Protein AF-A0A8W8J134-F1 (afdb_monomer_lite)

Structure (mmCIF, N/CA/C/O backbone):
data_AF-A0A8W8J134-F1
#
_entry.id   AF-A0A8W8J134-F1
#
loop_
_atom_site.group_PDB
_atom_site.id
_atom_site.type_symbol
_atom_site.label_atom_id
_atom_site.label_alt_id
_atom_site.label_comp_id
_atom_site.label_asym_id
_atom_site.label_entity_id
_atom_site.label_seq_id
_atom_site.pdbx_PDB_ins_code
_atom_site.Cartn_x
_atom_site.Cartn_y
_atom_site.Cartn_z
_atom_site.occupancy
_atom_site.B_iso_or_equiv
_atom_site.auth_seq_id
_atom_site.auth_comp_id
_atom_site.auth_asym_id
_atom_site.auth_atom_id
_atom_site.pdbx_PDB_model_num
ATOM 1 N N . PHE A 1 1 ? 8.357 9.195 4.755 1.00 96.06 1 PHE A N 1
ATOM 2 C CA . PHE A 1 1 ? 7.490 10.154 5.471 1.00 96.06 1 PHE A CA 1
ATOM 3 C C . PHE A 1 1 ? 6.059 9.652 5.667 1.00 96.06 1 PHE A C 1
ATOM 5 O O . PHE A 1 1 ? 5.536 9.798 6.757 1.00 96.06 1 PHE A O 1
ATOM 12 N N . ALA A 1 2 ? 5.434 8.985 4.684 1.00 96.50 2 ALA A N 1
ATOM 13 C CA . ALA A 1 2 ? 4.056 8.483 4.819 1.00 96.50 2 ALA A CA 1
ATOM 14 C C . ALA A 1 2 ? 3.780 7.625 6.077 1.00 96.50 2 ALA A C 1
ATOM 16 O O . ALA A 1 2 ? 2.660 7.617 6.567 1.00 96.50 2 ALA A O 1
ATOM 17 N N . ALA A 1 3 ? 4.783 6.921 6.614 1.00 97.81 3 ALA A N 1
ATOM 18 C CA . ALA A 1 3 ? 4.646 6.174 7.867 1.00 97.81 3 ALA A CA 1
ATOM 19 C C . ALA A 1 3 ? 4.382 7.078 9.087 1.00 97.81 3 ALA A C 1
ATOM 21 O O . ALA A 1 3 ? 3.559 6.736 9.925 1.00 97.81 3 ALA A O 1
ATOM 22 N N . GLU A 1 4 ? 5.043 8.235 9.166 1.00 98.56 4 GLU A N 1
ATOM 23 C CA . GLU A 1 4 ? 4.852 9.212 10.243 1.00 98.56 4 GLU A CA 1
ATOM 24 C C . GLU A 1 4 ? 3.462 9.840 10.161 1.00 98.56 4 GLU A C 1
ATOM 26 O O . GLU A 1 4 ? 2.741 9.867 11.149 1.00 98.56 4 GLU A O 1
ATOM 31 N N . ILE A 1 5 ? 3.040 10.236 8.955 1.00 98.44 5 ILE A N 1
ATOM 32 C CA . ILE A 1 5 ? 1.683 10.743 8.719 1.00 98.44 5 ILE A CA 1
ATOM 33 C C . ILE A 1 5 ? 0.642 9.700 9.139 1.00 98.44 5 ILE A C 1
ATOM 35 O O . ILE A 1 5 ? -0.290 10.029 9.864 1.00 98.44 5 ILE A O 1
ATOM 39 N N . ALA A 1 6 ? 0.807 8.444 8.714 1.00 98.44 6 ALA A N 1
ATOM 40 C CA . ALA A 1 6 ? -0.120 7.375 9.070 1.00 98.44 6 ALA A CA 1
ATOM 41 C C . ALA A 1 6 ? -0.179 7.148 10.588 1.00 98.44 6 ALA A C 1
ATOM 43 O O . ALA A 1 6 ? -1.269 6.999 11.128 1.00 98.44 6 ALA A O 1
ATOM 44 N N . ALA A 1 7 ? 0.961 7.173 11.285 1.00 98.50 7 ALA A N 1
ATOM 45 C CA . ALA A 1 7 ? 0.999 7.025 12.738 1.00 98.50 7 ALA A CA 1
ATOM 46 C C . ALA A 1 7 ? 0.284 8.180 13.460 1.00 98.50 7 ALA A C 1
ATOM 48 O O . ALA A 1 7 ? -0.510 7.929 14.364 1.00 98.50 7 ALA A O 1
ATOM 49 N N . THR A 1 8 ? 0.510 9.423 13.027 1.00 98.69 8 THR A N 1
ATOM 50 C CA . THR A 1 8 ? -0.137 10.609 13.607 1.00 98.69 8 THR A CA 1
ATOM 51 C C . THR A 1 8 ? -1.641 10.633 13.330 1.00 98.69 8 THR A C 1
ATOM 53 O O . THR A 1 8 ? -2.432 10.905 14.223 1.00 98.69 8 THR A O 1
ATOM 56 N N . VAL A 1 9 ? -2.082 10.305 12.112 1.00 98.50 9 VAL A N 1
ATOM 57 C CA . VAL A 1 9 ? -3.525 10.230 11.813 1.00 98.50 9 VAL A CA 1
ATOM 58 C C . VAL A 1 9 ? -4.177 9.089 12.594 1.00 98.50 9 VAL A C 1
ATOM 60 O O . VAL A 1 9 ? -5.272 9.260 13.121 1.00 98.50 9 VAL A O 1
ATOM 63 N N . GLN A 1 10 ? -3.501 7.946 12.734 1.00 98.50 10 GLN A N 1
ATOM 64 C CA . GLN A 1 10 ? -4.002 6.843 13.550 1.00 98.50 10 GLN A CA 1
ATOM 65 C C . GLN A 1 10 ? -4.172 7.250 15.021 1.00 98.50 10 GLN A C 1
ATOM 67 O O . GLN A 1 10 ? -5.142 6.818 15.640 1.00 98.50 10 GLN A O 1
ATOM 72 N N . SER A 1 11 ? -3.262 8.056 15.587 1.00 98.38 11 SER A N 1
ATOM 73 C CA . SER A 1 11 ? -3.371 8.510 16.980 1.00 98.38 11 SER A CA 1
ATOM 74 C C . SER A 1 11 ? -4.484 9.537 17.171 1.00 98.38 11 SER A C 1
ATOM 76 O O . SER A 1 11 ? -5.294 9.388 18.083 1.00 98.38 11 SER A O 1
ATOM 78 N N . GLU A 1 12 ? -4.555 10.545 16.301 1.00 98.56 12 GLU A N 1
ATOM 79 C CA . GLU A 1 12 ? -5.483 11.671 16.461 1.00 98.56 12 GLU A CA 1
ATOM 80 C C . GLU A 1 12 ? -6.907 11.356 15.987 1.00 98.56 12 GLU A C 1
ATOM 82 O O . GLU A 1 12 ? -7.871 11.951 16.465 1.00 98.56 12 GLU A O 1
ATOM 87 N N . CYS A 1 13 ? -7.061 10.428 15.041 1.00 98.31 13 CYS A N 1
ATOM 88 C CA . CYS A 1 13 ? -8.337 10.157 14.378 1.00 98.31 13 CYS A CA 1
ATOM 89 C C . CYS A 1 13 ? -8.831 8.720 14.582 1.00 98.31 13 CYS A C 1
ATOM 91 O O . CYS A 1 13 ? -9.711 8.285 13.845 1.00 98.31 13 CYS A O 1
ATOM 93 N N . PHE A 1 14 ? -8.313 7.983 15.574 1.00 98.31 14 PHE A N 1
ATOM 94 C CA . PHE A 1 14 ? -8.602 6.553 15.776 1.00 98.31 14 PHE A CA 1
ATOM 95 C C . PHE A 1 14 ? -10.096 6.194 15.702 1.00 98.31 14 PHE A C 1
ATOM 97 O O . PHE A 1 14 ? -10.469 5.199 15.090 1.00 98.31 14 PHE A O 1
ATOM 104 N N . LEU A 1 15 ? -10.958 7.017 16.308 1.00 98.38 15 LEU A N 1
ATOM 105 C CA . LEU A 1 15 ? -12.405 6.776 16.382 1.00 98.38 15 LEU A CA 1
ATOM 106 C C . LEU A 1 15 ? -13.171 7.176 15.111 1.00 98.38 15 LEU A C 1
ATOM 108 O O . LEU A 1 15 ? -14.358 6.884 15.003 1.00 98.38 15 LEU A O 1
ATOM 112 N N . ASN A 1 16 ? -12.521 7.867 14.177 1.00 98.50 16 ASN A N 1
ATOM 113 C CA . ASN A 1 16 ? -13.127 8.389 12.952 1.00 98.50 16 ASN A CA 1
ATOM 114 C C . ASN A 1 16 ? -12.742 7.585 11.703 1.00 98.50 16 ASN A C 1
ATOM 116 O O . ASN A 1 16 ? -13.256 7.867 10.625 1.00 98.50 16 ASN A O 1
ATOM 120 N N . LEU A 1 17 ? -11.815 6.633 11.819 1.00 97.88 17 LEU A N 1
ATOM 121 C CA . LEU A 1 17 ? -11.329 5.859 10.682 1.00 97.88 17 LEU A CA 1
ATOM 122 C C . LEU A 1 17 ? -12.327 4.754 10.315 1.00 97.88 17 LEU A C 1
ATOM 124 O O . LEU A 1 17 ? -12.498 3.792 11.058 1.00 97.88 17 LEU A O 1
ATOM 128 N N . GLU A 1 18 ? -12.953 4.888 9.146 1.00 98.19 18 GLU A N 1
ATOM 129 C CA . GLU A 1 18 ? -13.857 3.874 8.575 1.00 98.19 18 GLU A CA 1
ATOM 130 C C . GLU A 1 18 ? -13.097 2.737 7.869 1.00 98.19 18 GLU A C 1
ATOM 132 O O . GLU A 1 18 ? -13.615 1.638 7.710 1.00 98.19 18 GLU A O 1
ATOM 137 N N . SER A 1 19 ? -11.843 2.983 7.483 1.00 98.12 19 SER A N 1
ATOM 138 C CA . SER A 1 19 ? -10.961 2.033 6.802 1.00 98.12 19 SER A CA 1
ATOM 139 C C . SER A 1 19 ? -9.515 2.209 7.294 1.00 98.12 19 SER A C 1
ATOM 141 O O . SER A 1 19 ? -9.171 3.275 7.817 1.00 98.12 19 SER A O 1
ATOM 143 N N . PRO A 1 20 ? -8.619 1.221 7.110 1.00 98.00 20 PRO A N 1
ATOM 144 C CA . PRO A 1 20 ? -7.210 1.371 7.449 1.00 98.00 20 PRO A CA 1
ATOM 145 C C . PRO A 1 20 ? -6.550 2.463 6.602 1.00 98.00 20 PRO A C 1
ATOM 147 O O . PRO A 1 20 ? -6.976 2.765 5.489 1.00 98.00 20 PRO A O 1
ATOM 150 N N . ILE A 1 21 ? -5.464 3.037 7.114 1.00 98.12 21 ILE A N 1
ATOM 151 C CA . ILE A 1 21 ? -4.667 4.018 6.375 1.00 98.12 21 ILE A CA 1
ATOM 152 C C . ILE A 1 21 ? -3.740 3.269 5.400 1.00 98.12 21 ILE A C 1
ATOM 154 O O . ILE A 1 21 ? -2.715 2.719 5.808 1.00 98.12 21 ILE A O 1
ATOM 158 N N . GLU A 1 22 ? -4.080 3.256 4.109 1.00 98.00 22 GLU A N 1
ATOM 159 C CA . GLU A 1 22 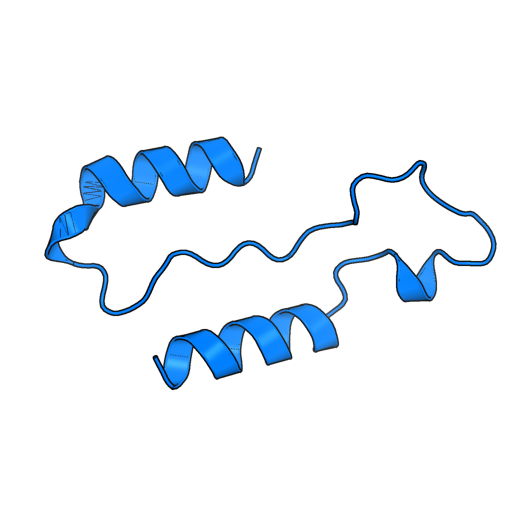? -3.247 2.661 3.049 1.00 98.00 22 GLU A CA 1
ATOM 160 C C . GLU A 1 22 ? -2.122 3.615 2.616 1.00 98.00 22 GLU A C 1
ATOM 162 O O . GLU A 1 22 ? -2.311 4.830 2.505 1.00 98.00 22 GLU A O 1
ATOM 167 N N . ARG A 1 23 ? -0.938 3.068 2.311 1.00 98.19 23 ARG A N 1
ATOM 168 C CA . ARG A 1 23 ? 0.206 3.832 1.787 1.00 98.19 23 ARG A CA 1
ATOM 169 C C . ARG A 1 23 ? 0.628 3.292 0.426 1.00 98.19 23 ARG A C 1
ATOM 171 O O . ARG A 1 23 ? 1.198 2.210 0.340 1.00 98.19 23 ARG A O 1
ATOM 178 N N . VAL A 1 24 ? 0.429 4.085 -0.624 1.00 98.00 24 VAL A N 1
ATOM 179 C CA . VAL A 1 24 ? 0.937 3.788 -1.971 1.00 98.00 24 VAL A CA 1
ATOM 180 C C . VAL A 1 24 ? 2.237 4.564 -2.175 1.00 98.00 24 VAL A C 1
ATOM 182 O O . VAL A 1 24 ? 2.249 5.793 -2.168 1.00 98.00 24 VAL A O 1
ATOM 185 N N . CYS A 1 25 ? 3.358 3.854 -2.272 1.00 98.19 25 CYS A N 1
ATOM 186 C CA . CYS A 1 25 ? 4.707 4.423 -2.348 1.00 98.19 25 CYS A CA 1
ATOM 187 C C . CYS A 1 25 ? 5.545 3.684 -3.404 1.00 98.19 25 CYS A C 1
ATOM 189 O O . CYS A 1 25 ? 5.128 2.647 -3.920 1.00 98.19 25 CYS A O 1
ATOM 191 N N . GLY A 1 26 ? 6.730 4.218 -3.721 1.00 97.88 26 GLY A N 1
ATOM 192 C CA . GLY A 1 26 ? 7.754 3.447 -4.433 1.00 97.88 26 GLY A CA 1
ATOM 193 C C . GLY A 1 26 ? 8.210 2.245 -3.602 1.00 97.88 26 GLY A C 1
ATOM 194 O O . GLY A 1 26 ? 8.051 2.237 -2.380 1.00 97.88 26 GLY A O 1
ATOM 195 N N . TYR A 1 27 ? 8.751 1.228 -4.266 1.00 97.94 27 TYR A N 1
ATOM 196 C CA . TYR A 1 27 ? 9.240 0.029 -3.587 1.00 97.94 27 TYR A CA 1
ATOM 197 C C . TYR A 1 27 ? 10.527 0.306 -2.805 1.00 97.94 27 TYR A C 1
ATOM 199 O O . TYR A 1 27 ? 11.283 1.210 -3.148 1.00 97.94 27 TYR A O 1
ATOM 207 N N . ASP A 1 28 ? 10.819 -0.520 -1.801 1.00 98.12 28 ASP A N 1
ATOM 208 C CA . ASP A 1 28 ? 12.071 -0.457 -1.037 1.00 98.12 28 ASP A CA 1
ATOM 209 C C . ASP A 1 28 ? 13.245 -1.059 -1.835 1.00 98.12 28 ASP A C 1
ATOM 211 O O . ASP A 1 28 ? 13.895 -2.026 -1.436 1.00 98.12 28 ASP A O 1
ATOM 215 N N . THR A 1 29 ? 13.500 -0.495 -3.014 1.00 97.38 29 THR A N 1
ATOM 216 C CA . THR A 1 29 ? 14.596 -0.854 -3.917 1.00 97.38 29 THR A CA 1
ATOM 217 C C . THR A 1 29 ? 15.286 0.418 -4.409 1.00 97.38 29 THR A C 1
ATOM 219 O O . THR A 1 29 ? 14.653 1.473 -4.458 1.00 97.38 29 THR A O 1
ATOM 222 N N . PRO A 1 30 ? 16.560 0.361 -4.839 1.00 98.44 30 PRO A N 1
ATOM 223 C CA . PRO A 1 30 ? 17.167 1.477 -5.560 1.00 98.44 30 PRO A CA 1
ATOM 224 C C . PRO A 1 30 ? 16.300 1.901 -6.752 1.00 98.44 30 PRO A C 1
ATOM 226 O O . PRO A 1 30 ? 15.655 1.054 -7.375 1.00 98.44 30 PRO A O 1
ATOM 229 N N . PHE A 1 31 ? 16.297 3.195 -7.081 1.00 97.56 31 PHE A N 1
ATOM 230 C CA . PHE A 1 31 ? 15.496 3.712 -8.190 1.00 97.56 31 PHE A CA 1
ATOM 231 C C . PHE A 1 31 ? 16.006 3.146 -9.527 1.00 97.56 31 PHE A C 1
ATOM 233 O O . PHE A 1 31 ? 17.162 3.393 -9.890 1.00 97.56 31 PH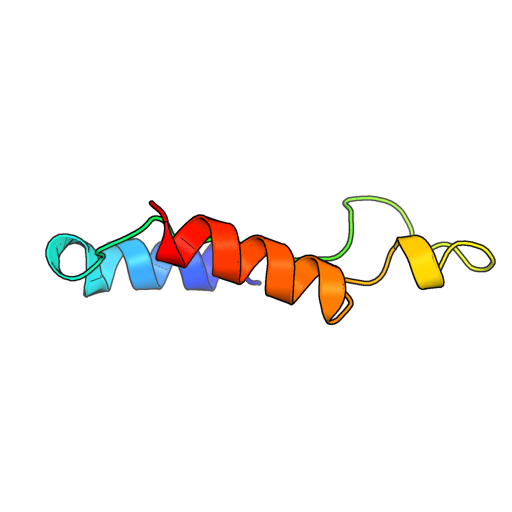E A O 1
ATOM 240 N N . PRO A 1 32 ? 15.190 2.378 -10.268 1.00 97.50 32 PRO A N 1
ATOM 241 C CA . PRO A 1 32 ? 15.649 1.731 -11.485 1.00 97.50 32 PRO A CA 1
ATOM 242 C C . PRO A 1 32 ? 15.486 2.646 -12.702 1.00 97.50 32 PRO A C 1
ATOM 244 O O . PRO A 1 32 ? 14.445 3.262 -12.884 1.00 97.50 32 PRO A O 1
ATOM 247 N N . HIS A 1 33 ? 16.479 2.662 -13.595 1.00 97.25 33 HIS A N 1
ATOM 248 C CA . HIS A 1 33 ? 16.425 3.492 -14.804 1.00 97.25 33 HIS A CA 1
ATOM 249 C C . HIS A 1 33 ? 15.419 2.964 -15.842 1.00 97.25 33 HIS A C 1
ATOM 251 O O . HIS A 1 33 ? 14.520 3.675 -16.268 1.00 97.25 33 HIS A O 1
ATOM 257 N N . VAL A 1 34 ? 15.557 1.710 -16.290 1.00 97.81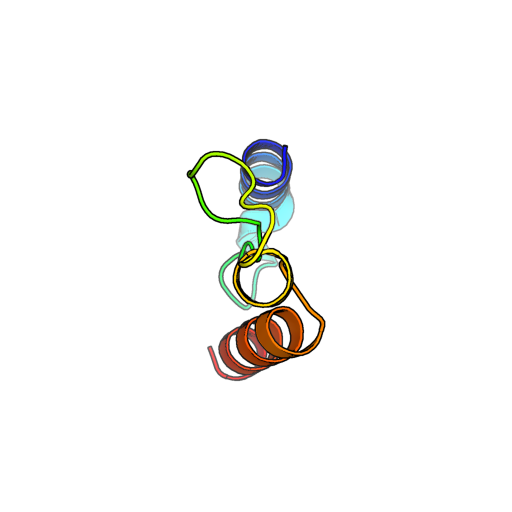 34 VAL A N 1
ATOM 258 C CA . VAL A 1 34 ? 14.671 1.141 -17.333 1.00 97.81 34 VAL A CA 1
ATOM 259 C C . VAL A 1 34 ? 13.309 0.737 -16.759 1.00 97.81 34 VAL A C 1
ATOM 261 O O . VAL A 1 34 ? 12.314 0.709 -17.478 1.00 97.81 34 VAL A O 1
ATOM 264 N N . PHE A 1 35 ? 13.248 0.452 -15.455 1.00 98.12 35 PHE A N 1
ATOM 265 C CA . PHE A 1 35 ? 12.026 0.007 -14.784 1.00 98.12 35 PHE A CA 1
ATOM 266 C C . PHE A 1 35 ? 11.284 1.122 -14.042 1.00 98.12 35 PHE A C 1
ATOM 268 O O . PHE A 1 35 ? 10.368 0.823 -13.276 1.00 98.12 35 PHE A O 1
ATOM 275 N N . GLU A 1 36 ? 11.634 2.389 -14.277 1.00 98.19 36 GLU A N 1
ATOM 276 C CA . GLU A 1 36 ? 10.931 3.541 -13.704 1.00 98.19 36 GLU A CA 1
ATOM 277 C C . GLU A 1 36 ? 9.397 3.442 -13.854 1.00 98.19 36 GLU A C 1
ATOM 279 O O . GLU A 1 36 ? 8.718 3.579 -12.831 1.00 98.19 36 GLU A O 1
ATOM 284 N N . PRO A 1 37 ? 8.825 3.078 -15.029 1.00 97.75 37 PRO A N 1
ATOM 285 C CA . PRO A 1 37 ? 7.370 2.972 -15.189 1.00 97.75 37 PRO A CA 1
ATOM 286 C C . PRO A 1 37 ? 6.707 1.948 -14.258 1.00 97.75 37 PRO A C 1
ATOM 288 O O . PRO A 1 37 ? 5.535 2.080 -13.922 1.00 97.75 37 PRO A O 1
ATOM 291 N N . PHE A 1 38 ? 7.449 0.926 -13.827 1.00 97.56 38 PHE A N 1
ATOM 292 C CA . PHE A 1 38 ? 6.949 -0.108 -12.919 1.00 97.56 38 PHE A CA 1
ATOM 293 C C . PHE A 1 38 ? 7.211 0.224 -11.452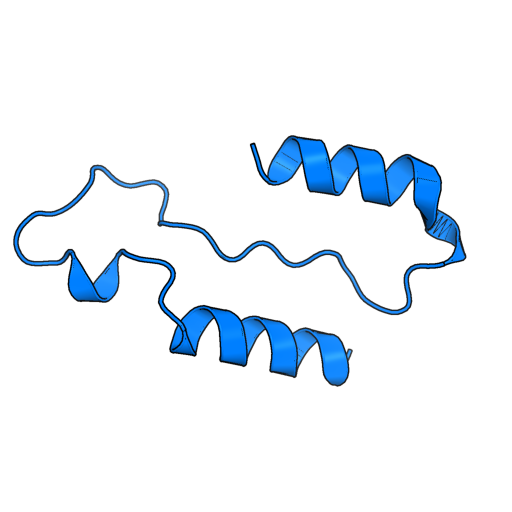 1.00 97.56 38 PHE A C 1
ATOM 295 O O . PHE A 1 38 ? 6.540 -0.319 -10.574 1.00 97.56 38 PHE A O 1
ATOM 302 N N . TYR A 1 39 ? 8.180 1.094 -11.169 1.00 98.19 39 TYR A N 1
ATOM 303 C CA . TYR A 1 39 ? 8.585 1.459 -9.817 1.00 98.19 39 TYR A CA 1
ATOM 304 C C . TYR A 1 39 ? 7.693 2.553 -9.229 1.00 98.19 39 TYR A C 1
ATOM 306 O O . TYR A 1 39 ? 7.233 2.422 -8.092 1.00 98.19 39 TYR A O 1
ATOM 314 N N . ILE A 1 40 ? 7.402 3.599 -10.006 1.00 97.94 40 ILE A N 1
ATOM 315 C CA . ILE A 1 40 ? 6.691 4.776 -9.499 1.00 97.94 40 ILE A CA 1
ATOM 316 C C . ILE A 1 40 ? 5.285 4.424 -8.976 1.00 97.94 40 ILE A C 1
ATOM 318 O O . ILE A 1 40 ? 4.630 3.524 -9.516 1.00 97.94 40 ILE A O 1
ATOM 322 N N . PRO A 1 41 ? 4.805 5.098 -7.916 1.00 97.88 41 PRO A N 1
ATOM 323 C CA . PRO A 1 41 ? 3.422 4.998 -7.461 1.00 97.88 41 PRO A CA 1
ATOM 324 C C . PRO A 1 41 ? 2.512 5.784 -8.416 1.00 97.88 41 PRO A C 1
ATOM 326 O O . PRO A 1 41 ? 2.143 6.926 -8.155 1.00 97.88 41 PRO A O 1
ATOM 329 N N . ASP A 1 42 ? 2.223 5.191 -9.570 1.00 98.00 42 ASP A N 1
ATOM 330 C CA . ASP A 1 42 ? 1.395 5.805 -10.602 1.00 98.00 42 ASP A CA 1
ATOM 331 C C . ASP A 1 42 ? -0.088 5.904 -10.201 1.00 98.00 42 ASP A C 1
ATOM 333 O O . ASP A 1 42 ? -0.548 5.389 -9.176 1.00 98.00 42 ASP A O 1
ATOM 337 N N . GLN A 1 43 ? -0.866 6.573 -11.052 1.00 98.25 43 GLN A N 1
ATOM 338 C CA . GLN A 1 43 ? -2.301 6.761 -10.841 1.00 98.25 43 GLN A CA 1
ATOM 339 C C . GLN A 1 43 ? -3.074 5.439 -10.732 1.00 98.25 43 GLN A C 1
ATOM 341 O O . GLN A 1 43 ? -4.085 5.386 -10.036 1.00 98.25 43 GLN A O 1
ATOM 346 N N . TRP A 1 44 ? -2.612 4.373 -11.393 1.00 98.50 44 TRP A N 1
ATOM 347 C CA . TRP A 1 44 ? -3.287 3.078 -11.381 1.00 98.50 44 TRP A CA 1
ATOM 348 C C . TRP A 1 44 ? -3.069 2.357 -10.055 1.00 98.50 44 TRP A C 1
ATOM 350 O O . TRP A 1 44 ? -4.036 1.873 -9.467 1.00 98.50 44 TRP A O 1
ATOM 360 N N . LYS A 1 45 ? -1.844 2.368 -9.521 1.00 98.31 45 LYS A N 1
ATOM 361 C CA . LYS A 1 45 ? -1.552 1.876 -8.167 1.00 98.31 45 LYS A CA 1
ATOM 362 C C . LYS A 1 45 ? -2.335 2.652 -7.108 1.00 98.31 45 LYS A C 1
ATOM 364 O O . LYS A 1 45 ? -2.892 2.042 -6.197 1.00 98.31 45 LYS A O 1
ATOM 369 N N . CYS A 1 46 ? -2.428 3.975 -7.249 1.00 98.12 46 CYS A N 1
ATOM 370 C CA . CYS A 1 46 ? -3.236 4.809 -6.358 1.00 98.12 46 CYS A CA 1
ATOM 371 C C . CYS A 1 46 ? -4.728 4.465 -6.448 1.00 98.12 46 CYS A C 1
ATOM 373 O O . CYS A 1 46 ? -5.379 4.29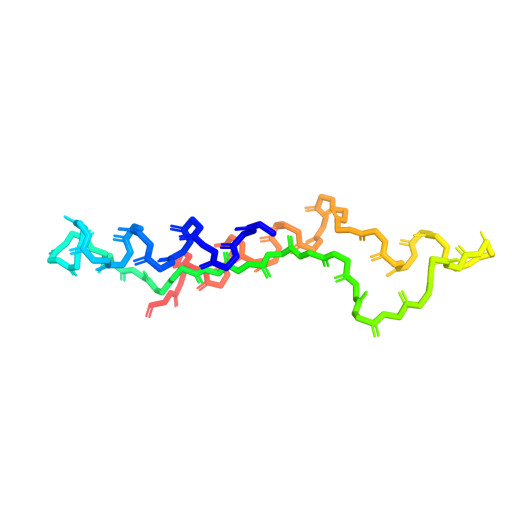9 -5.418 1.00 98.12 46 CYS A O 1
ATOM 375 N N . LEU A 1 47 ? -5.265 4.304 -7.661 1.00 98.50 47 LEU A N 1
ATOM 376 C CA . LEU A 1 47 ? -6.664 3.939 -7.877 1.00 98.50 47 LEU A CA 1
ATOM 377 C C . LEU A 1 47 ? -7.000 2.578 -7.256 1.00 98.50 47 LEU A C 1
ATOM 379 O O . LEU A 1 47 ? -8.039 2.439 -6.618 1.00 98.50 47 LEU A O 1
ATOM 383 N N . GLU A 1 48 ? -6.129 1.584 -7.420 1.00 98.38 48 GLU A N 1
ATOM 384 C CA . GLU A 1 48 ? -6.311 0.265 -6.809 1.00 98.38 48 GLU A CA 1
ATOM 385 C C . GLU A 1 48 ? -6.285 0.337 -5.275 1.00 98.38 48 GLU A C 1
ATOM 387 O O . GLU A 1 48 ? -7.115 -0.296 -4.622 1.00 98.38 48 GLU A O 1
ATOM 392 N N . GLY A 1 49 ? -5.402 1.155 -4.691 1.00 97.94 49 GLY A N 1
ATOM 393 C CA . GLY A 1 49 ? -5.411 1.442 -3.253 1.00 97.94 49 GLY A CA 1
ATOM 394 C C . GLY A 1 49 ? -6.735 2.058 -2.792 1.00 97.94 49 GLY A C 1
ATOM 395 O O . GLY A 1 49 ? -7.359 1.553 -1.862 1.00 97.94 49 GLY A O 1
ATOM 396 N N . ILE A 1 50 ? -7.226 3.085 -3.495 1.00 98.25 50 ILE A N 1
ATOM 397 C CA . ILE A 1 50 ? -8.505 3.745 -3.180 1.00 98.25 50 ILE A CA 1
ATOM 398 C C . ILE A 1 50 ? -9.673 2.756 -3.266 1.00 98.25 50 ILE A C 1
ATOM 400 O O . ILE A 1 50 ? -10.510 2.719 -2.369 1.00 98.25 50 ILE A O 1
ATOM 404 N N . LYS A 1 51 ? -9.729 1.917 -4.308 1.00 98.44 51 LYS A N 1
ATOM 405 C CA . LYS A 1 51 ? -10.784 0.900 -4.444 1.00 98.44 51 LYS A CA 1
ATOM 406 C C . LYS A 1 51 ? -10.795 -0.084 -3.279 1.00 98.44 51 LYS A C 1
ATOM 408 O O . LYS A 1 51 ? -11.876 -0.468 -2.846 1.00 98.44 51 LYS A O 1
ATOM 413 N N . LYS A 1 52 ? -9.628 -0.507 -2.781 1.00 98.12 52 LYS A N 1
ATOM 414 C CA . LYS A 1 52 ? -9.554 -1.386 -1.603 1.00 98.12 52 LYS A CA 1
ATOM 415 C C . LYS A 1 52 ? -10.113 -0.700 -0.361 1.00 98.12 52 LYS A C 1
ATOM 417 O O . LYS A 1 52 ? -10.853 -1.336 0.373 1.00 98.12 52 LYS A O 1
ATOM 422 N N . LEU A 1 53 ? -9.800 0.582 -0.166 1.00 98.00 53 LEU A N 1
ATOM 423 C CA . LEU A 1 53 ? -10.279 1.357 0.981 1.00 98.00 53 LEU A CA 1
ATOM 424 C C . LEU A 1 53 ? -11.790 1.590 0.959 1.00 98.00 53 LEU A C 1
ATOM 426 O O . LEU A 1 53 ? -12.440 1.444 1.983 1.00 98.00 53 LEU A O 1
ATOM 430 N N . VAL A 1 54 ? -12.355 1.910 -0.208 1.00 97.94 54 VAL A N 1
ATOM 431 C CA . VAL A 1 54 ? -13.805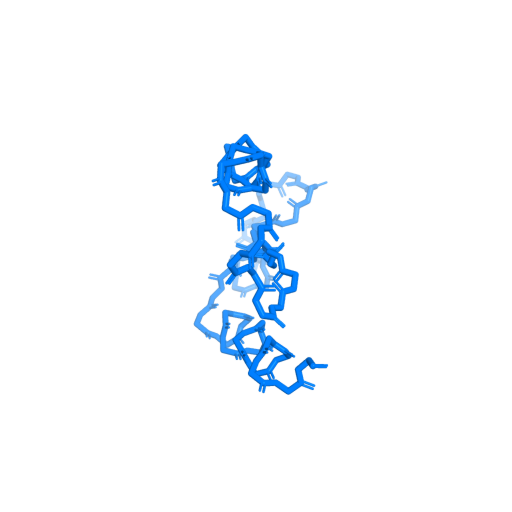 2.138 -0.360 1.00 97.94 54 VAL A CA 1
ATOM 432 C C . VAL A 1 54 ? -14.623 0.862 -0.109 1.00 97.94 54 VAL A C 1
ATOM 434 O O . VAL A 1 54 ? -15.796 0.954 0.231 1.00 97.94 54 VAL A O 1
ATOM 437 N N . ASN A 1 55 ? -14.019 -0.319 -0.279 1.00 97.25 55 ASN A N 1
ATOM 438 C CA . ASN A 1 55 ? -14.672 -1.618 -0.088 1.00 97.25 55 ASN A CA 1
ATOM 439 C C . ASN A 1 55 ? -14.164 -2.373 1.157 1.00 97.25 55 ASN A C 1
ATOM 441 O O . ASN A 1 55 ? -14.268 -3.602 1.190 1.00 97.25 55 ASN A O 1
ATOM 445 N N . TYR A 1 56 ? -13.555 -1.670 2.116 1.00 93.75 56 TYR A N 1
ATOM 446 C CA . TYR A 1 56 ? -13.106 -2.244 3.387 1.00 93.75 56 TYR A CA 1
ATOM 447 C C . TYR A 1 56 ? -14.289 -2.464 4.337 1.00 93.75 56 TYR A C 1
ATOM 449 O O . TYR A 1 56 ? -14.328 -3.542 4.972 1.00 93.75 56 TYR A O 1
#

Radius of gyration: 13.76 Å; chains: 1; bounding box: 32×14×34 Å

Foldseek 3Di:
DVVVVQVVCCVPCVVPQPFHDDDQAFDPDPCDDVCNVVGGSDPVVVVVRVVVRVVD

Organism: Magallana gigas (NCBI:txid29159)

pLDDT: mean 97.97, std 0.74, range [93.75, 98.69]

Secondary structure (DSSP, 8-state):
-HHHHHHHHHHHSGGG-SS--------SSPPPSTTHHHHS--HHHHHHHHHHHHT-

Sequence (56 aa):
FAAEIAATVQSECFLNLESPIERVCGYDTPFPHVFEPFYIPDQWKCLEGIKKLVNY

InterPro domains:
  IPR009014 Transketolase C-terminal/Pyruvate-ferredoxin oxidoreductase domain II [G3DSA:3.40.50.920] (1-52)
  IPR009014 Transketolase C-terminal/Pyruvate-ferredoxin oxidoreductase domain II [SSF52922] (1-56)
  IPR033248 Transketolase, C-terminal domain [PF02780] (1-44)